Protein AF-A0AAJ1X8K8-F1 (afdb_monomer_lite)

Radius of gyration: 14.68 Å; chains: 1; bounding box: 31×37×34 Å

Structure (mmCIF, N/CA/C/O backbone):
data_AF-A0AAJ1X8K8-F1
#
_entry.id   AF-A0AAJ1X8K8-F1
#
loop_
_atom_site.group_PDB
_atom_site.id
_atom_site.type_symbol
_atom_site.label_atom_id
_atom_site.label_alt_id
_atom_site.label_comp_id
_atom_site.label_asym_id
_atom_site.label_entity_id
_atom_site.label_seq_id
_atom_site.pdbx_PDB_ins_code
_atom_site.Cartn_x
_atom_site.Cartn_y
_atom_site.Cartn_z
_atom_site.occupancy
_atom_site.B_iso_or_equiv
_atom_site.auth_seq_id
_atom_site.auth_comp_id
_atom_site.auth_asym_id
_atom_site.auth_atom_id
_atom_site.pdbx_PDB_model_num
ATOM 1 N N . MET A 1 1 ? 16.122 -22.868 -6.855 1.00 56.31 1 MET A N 1
ATOM 2 C CA . MET A 1 1 ? 14.730 -22.367 -6.961 1.00 56.31 1 MET A CA 1
ATOM 3 C C . MET A 1 1 ? 13.793 -22.909 -5.875 1.00 56.31 1 MET A C 1
ATOM 5 O O . MET A 1 1 ? 12.843 -22.219 -5.530 1.00 56.31 1 MET A O 1
ATOM 9 N N . GLU A 1 2 ? 14.066 -24.067 -5.268 1.00 61.62 2 GLU A N 1
ATOM 10 C CA . GLU A 1 2 ? 13.138 -24.738 -4.333 1.00 61.62 2 GLU A CA 1
ATOM 11 C C . GLU A 1 2 ? 12.832 -23.974 -3.031 1.00 61.62 2 GLU A C 1
ATOM 13 O O . GLU A 1 2 ? 11.697 -23.989 -2.560 1.00 61.62 2 GLU A O 1
ATOM 18 N N . ILE A 1 3 ? 13.799 -23.238 -2.469 1.00 62.09 3 ILE A N 1
ATOM 19 C CA . ILE A 1 3 ? 13.587 -22.475 -1.222 1.00 62.09 3 ILE A CA 1
ATOM 20 C C . ILE A 1 3 ? 12.569 -21.339 -1.419 1.00 62.09 3 ILE A C 1
ATOM 22 O O . ILE A 1 3 ? 11.748 -21.092 -0.536 1.00 62.09 3 ILE A O 1
ATOM 26 N N . ARG A 1 4 ? 12.594 -20.657 -2.576 1.00 57.12 4 ARG A N 1
ATOM 27 C CA . ARG A 1 4 ? 11.624 -19.595 -2.896 1.00 57.12 4 ARG A CA 1
ATOM 28 C C . ARG A 1 4 ? 10.228 -20.178 -3.106 1.00 57.12 4 ARG A C 1
ATOM 30 O O . ARG A 1 4 ? 9.287 -19.685 -2.497 1.00 57.12 4 ARG A O 1
ATOM 37 N N . ALA A 1 5 ? 10.121 -21.265 -3.870 1.00 61.66 5 ALA A N 1
ATOM 38 C CA . ALA A 1 5 ? 8.852 -21.953 -4.103 1.00 61.66 5 ALA A CA 1
ATOM 39 C C . ALA A 1 5 ? 8.196 -22.423 -2.791 1.00 61.66 5 ALA A C 1
ATOM 41 O O . ALA A 1 5 ? 7.027 -22.140 -2.553 1.00 61.66 5 ALA A O 1
ATOM 42 N N . ARG A 1 6 ? 8.963 -23.033 -1.873 1.00 61.41 6 ARG A N 1
ATOM 43 C CA . ARG A 1 6 ? 8.446 -23.476 -0.565 1.00 61.41 6 ARG A CA 1
ATOM 44 C C . ARG A 1 6 ? 7.957 -22.317 0.311 1.00 61.41 6 ARG A C 1
ATOM 46 O O . ARG A 1 6 ? 6.958 -22.457 1.013 1.00 61.41 6 ARG A O 1
ATOM 53 N N . ARG A 1 7 ? 8.649 -21.172 0.283 1.00 71.06 7 ARG A N 1
ATOM 54 C CA . ARG A 1 7 ? 8.226 -19.965 1.017 1.00 71.06 7 ARG A CA 1
ATOM 55 C C . ARG A 1 7 ? 6.943 -19.369 0.436 1.00 71.06 7 ARG A C 1
ATOM 57 O O . ARG A 1 7 ? 6.080 -18.974 1.210 1.00 71.06 7 ARG A O 1
ATOM 64 N N . ILE A 1 8 ? 6.803 -19.377 -0.889 1.00 72.12 8 ILE A N 1
ATOM 65 C CA . ILE A 1 8 ? 5.593 -18.943 -1.598 1.00 72.12 8 ILE A CA 1
ATOM 66 C C . ILE A 1 8 ? 4.392 -19.824 -1.229 1.00 72.12 8 ILE A C 1
ATOM 68 O O . ILE A 1 8 ? 3.368 -19.299 -0.807 1.00 72.12 8 ILE A O 1
ATOM 72 N N . SER A 1 9 ? 4.523 -21.154 -1.289 1.00 75.94 9 SER A N 1
ATOM 73 C CA . SER A 1 9 ? 3.425 -22.068 -0.933 1.00 75.94 9 SER A CA 1
ATOM 74 C C . SER A 1 9 ? 2.969 -21.907 0.520 1.00 75.94 9 SER A C 1
ATOM 76 O O . SER A 1 9 ? 1.775 -21.930 0.805 1.00 75.94 9 SER A O 1
ATOM 78 N N . ASN A 1 10 ? 3.907 -21.695 1.449 1.00 76.25 10 ASN A N 1
ATOM 79 C CA . ASN A 1 10 ? 3.570 -21.437 2.849 1.00 76.25 10 ASN A CA 1
ATOM 80 C C . ASN A 1 10 ? 2.861 -20.090 3.042 1.00 76.25 10 ASN A C 1
ATOM 82 O O . ASN A 1 10 ? 1.918 -20.017 3.827 1.00 76.25 10 ASN A O 1
ATOM 86 N N . ALA A 1 11 ? 3.304 -19.042 2.342 1.00 72.69 11 ALA A N 1
ATOM 87 C CA . ALA A 1 11 ? 2.667 -17.729 2.393 1.00 72.69 11 ALA A CA 1
ATOM 88 C C . ALA A 1 11 ? 1.237 -17.775 1.831 1.00 72.69 11 ALA A C 1
ATOM 90 O O . ALA A 1 11 ? 0.334 -17.200 2.431 1.00 72.69 11 ALA A O 1
ATOM 91 N N . HIS A 1 12 ? 1.020 -18.534 0.752 1.00 78.38 12 HIS A N 1
ATOM 92 C CA . HIS A 1 12 ? -0.308 -18.750 0.180 1.00 78.38 12 HIS A CA 1
ATOM 93 C C . HIS A 1 12 ? -1.259 -19.427 1.171 1.00 78.38 12 HIS A C 1
ATOM 95 O O . HIS A 1 12 ? -2.341 -18.911 1.428 1.00 78.38 12 HIS A O 1
ATOM 101 N N . ARG A 1 13 ? -0.828 -20.533 1.793 1.00 82.69 13 ARG A N 1
ATOM 102 C CA . ARG A 1 13 ? -1.638 -21.247 2.793 1.00 82.69 13 ARG A CA 1
ATOM 103 C C . ARG A 1 13 ? -2.015 -20.347 3.973 1.00 82.69 13 ARG A C 1
ATOM 105 O O . ARG A 1 13 ? -3.165 -20.328 4.391 1.00 82.69 13 ARG A O 1
ATOM 112 N N . LEU A 1 14 ? -1.056 -19.575 4.492 1.00 74.88 14 LEU A N 1
ATOM 113 C CA . LEU A 1 14 ? -1.315 -18.619 5.575 1.00 74.88 14 LEU A CA 1
ATOM 114 C C . LEU A 1 14 ? -2.313 -17.533 5.147 1.00 74.88 14 LEU A C 1
ATOM 116 O O . LEU A 1 14 ? -3.173 -17.152 5.934 1.00 74.88 14 LEU A O 1
ATOM 120 N N . LYS A 1 15 ? -2.232 -17.054 3.901 1.00 77.88 15 LYS A N 1
ATOM 121 C CA . LYS A 1 15 ? -3.176 -16.075 3.353 1.00 77.88 15 LYS A CA 1
ATOM 122 C C . LYS A 1 15 ? -4.601 -16.637 3.266 1.00 77.88 15 LYS A C 1
ATOM 124 O O . LYS A 1 15 ? -5.534 -15.916 3.613 1.00 77.88 15 LYS A O 1
ATOM 129 N N . GLU A 1 16 ? -4.768 -17.882 2.821 1.00 82.12 16 GLU A N 1
ATOM 130 C CA . GLU A 1 16 ? -6.071 -18.570 2.773 1.00 82.12 16 GLU A CA 1
ATOM 131 C C . GLU A 1 16 ? -6.672 -18.733 4.174 1.00 82.12 16 GLU A C 1
ATOM 133 O O . GLU A 1 16 ? -7.807 -18.326 4.401 1.00 82.12 16 GLU A O 1
ATOM 138 N N . GLU A 1 17 ? -5.878 -19.191 5.148 1.00 80.88 17 GLU A N 1
ATOM 139 C CA . GLU A 1 17 ? -6.323 -19.329 6.543 1.00 80.88 17 GLU A CA 1
ATOM 140 C C . GLU A 1 17 ? -6.783 -17.999 7.164 1.00 80.88 17 GLU A C 1
ATOM 142 O O . G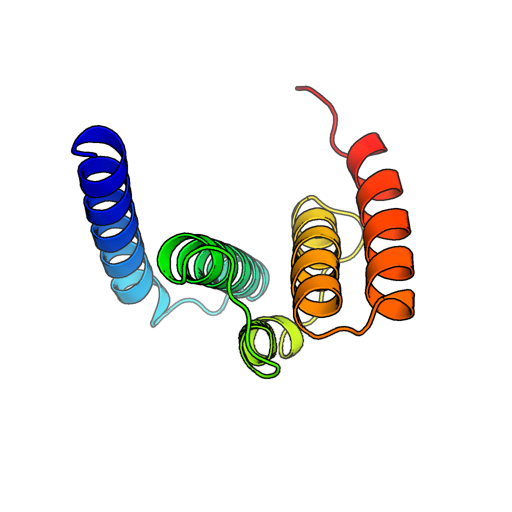LU A 1 17 ? -7.665 -17.986 8.025 1.00 80.88 17 GLU A O 1
ATOM 147 N N . ILE A 1 18 ? -6.175 -16.877 6.763 1.00 76.56 18 ILE A N 1
ATOM 148 C CA . ILE A 1 18 ? -6.578 -15.545 7.225 1.00 76.56 18 ILE A CA 1
ATOM 149 C C . ILE A 1 18 ? -7.837 -15.064 6.487 1.00 76.56 18 ILE A C 1
ATOM 151 O O . ILE A 1 18 ? -8.729 -14.516 7.131 1.00 76.56 18 ILE A O 1
ATOM 155 N N . ASN A 1 19 ? -7.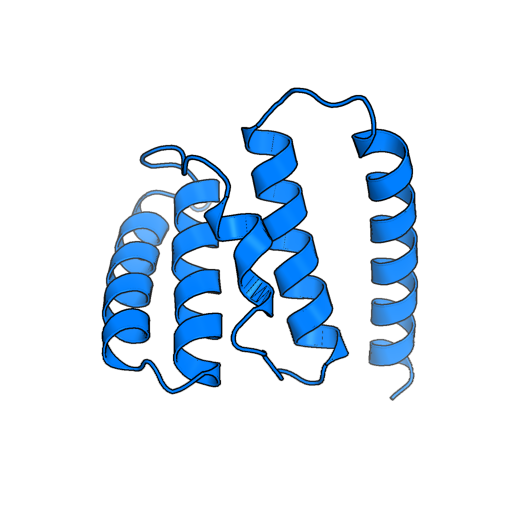947 -15.300 5.174 1.00 78.25 19 ASN A N 1
ATOM 156 C CA . ASN A 1 19 ? -9.135 -14.950 4.384 1.00 78.25 19 ASN A CA 1
ATOM 157 C C . ASN A 1 19 ? -10.413 -15.577 4.949 1.00 78.25 19 ASN A C 1
ATOM 159 O O . ASN A 1 19 ? -11.424 -14.888 5.076 1.00 78.25 19 ASN A O 1
ATOM 163 N N . ASP A 1 20 ? -10.346 -16.847 5.345 1.00 78.81 20 ASP A N 1
ATOM 164 C CA . ASP A 1 20 ? -11.485 -17.566 5.924 1.00 78.81 20 ASP A CA 1
ATOM 165 C C . ASP A 1 20 ? -11.919 -16.977 7.276 1.00 78.81 20 ASP A C 1
ATOM 167 O O . ASP A 1 20 ? -13.099 -16.993 7.624 1.00 78.81 20 ASP A O 1
ATOM 171 N N . LYS A 1 21 ? -10.977 -16.415 8.042 1.00 75.00 21 LYS A N 1
ATOM 172 C CA . LYS A 1 21 ? -11.240 -15.807 9.357 1.00 75.00 21 LYS A CA 1
ATOM 173 C C . LYS A 1 21 ? -11.698 -14.352 9.269 1.00 75.00 21 LYS A C 1
ATOM 175 O O . LYS A 1 21 ? -12.373 -13.880 10.179 1.00 75.00 21 LYS A O 1
ATOM 180 N N . ILE A 1 22 ? -11.350 -13.651 8.191 1.00 75.06 22 ILE A N 1
ATOM 181 C CA . ILE A 1 22 ? -11.635 -12.222 8.001 1.00 75.06 22 ILE A CA 1
ATOM 182 C C . ILE A 1 22 ? -13.091 -11.933 7.626 1.00 75.06 22 ILE A C 1
ATOM 184 O O . ILE A 1 22 ? -13.549 -10.815 7.842 1.00 75.06 22 ILE A O 1
ATOM 188 N N . GLN A 1 23 ? -13.849 -12.919 7.134 1.00 70.56 23 GLN A N 1
ATOM 189 C CA . GLN A 1 23 ? -15.221 -12.701 6.646 1.00 70.56 23 GLN A CA 1
ATOM 190 C C . GLN A 1 23 ? -16.187 -12.084 7.677 1.00 70.56 23 GLN A C 1
ATOM 192 O O . GLN A 1 23 ? -17.182 -11.493 7.274 1.00 70.56 23 GLN A O 1
ATOM 197 N N . ASN A 1 24 ? -15.886 -12.183 8.977 1.00 73.69 24 ASN A N 1
ATOM 198 C CA . ASN A 1 24 ? -16.715 -11.646 10.064 1.00 73.69 24 ASN A CA 1
ATOM 199 C C . ASN A 1 24 ? -16.001 -10.571 10.905 1.00 73.69 24 ASN A C 1
ATOM 201 O O . ASN A 1 24 ? -16.399 -10.317 12.041 1.00 73.69 24 ASN A O 1
ATOM 205 N N . ILE A 1 25 ? -14.910 -9.990 10.401 1.00 78.06 25 ILE A N 1
ATOM 206 C CA . ILE A 1 25 ? -14.141 -8.972 11.123 1.00 78.06 25 ILE A CA 1
ATOM 207 C C . ILE A 1 25 ? -14.648 -7.584 10.736 1.00 78.06 25 ILE A C 1
ATOM 209 O O . ILE A 1 25 ? -14.620 -7.217 9.566 1.00 78.06 25 ILE A O 1
ATOM 213 N N . GLU A 1 26 ? -15.069 -6.804 11.732 1.00 79.62 26 GLU A N 1
ATOM 214 C CA . GLU A 1 26 ? -15.471 -5.397 11.562 1.00 79.62 26 GLU A CA 1
ATOM 215 C C . GLU A 1 26 ? -14.332 -4.407 11.879 1.00 79.62 26 GLU A C 1
ATOM 217 O O . GLU A 1 26 ? -14.427 -3.222 11.558 1.00 79.62 26 GLU A O 1
ATOM 222 N N . ASP A 1 27 ? -13.241 -4.898 12.478 1.00 86.12 27 ASP A N 1
ATOM 223 C CA . ASP A 1 27 ? -12.062 -4.111 12.847 1.00 86.12 27 ASP A CA 1
ATOM 224 C C . ASP A 1 27 ? -11.330 -3.588 11.598 1.00 86.12 27 ASP A C 1
ATOM 226 O O . ASP A 1 27 ? -10.696 -4.345 10.855 1.00 86.12 27 ASP A O 1
ATOM 230 N N . GLN A 1 28 ? -11.432 -2.277 11.367 1.00 86.69 28 GLN A N 1
ATOM 231 C CA . GLN A 1 28 ? -10.867 -1.609 10.193 1.00 86.69 28 GLN A CA 1
ATOM 232 C C . GLN A 1 28 ? -9.337 -1.632 10.170 1.00 86.69 28 GLN A C 1
ATOM 234 O O . GLN A 1 28 ? -8.759 -1.779 9.093 1.00 86.69 28 GLN A O 1
ATOM 239 N N . ASP A 1 29 ? -8.674 -1.565 11.327 1.00 88.75 29 ASP A N 1
ATOM 240 C CA . ASP A 1 29 ? -7.212 -1.609 11.406 1.00 88.75 29 ASP A CA 1
ATOM 241 C C . ASP A 1 29 ? -6.701 -3.004 11.035 1.00 88.75 29 ASP A C 1
ATOM 243 O O . ASP A 1 29 ? -5.716 -3.147 10.303 1.00 88.75 29 ASP A O 1
ATOM 247 N N . LEU A 1 30 ? -7.403 -4.052 11.473 1.00 88.19 30 LEU A N 1
ATOM 248 C CA . LEU A 1 30 ? -7.075 -5.428 11.110 1.00 88.19 30 LEU A CA 1
ATOM 249 C C . LEU A 1 30 ? -7.321 -5.705 9.618 1.00 88.19 30 LEU A C 1
ATOM 251 O O . LEU A 1 30 ? -6.510 -6.373 8.968 1.00 88.19 30 LEU A O 1
ATOM 255 N N . LEU A 1 31 ? -8.404 -5.167 9.052 1.00 90.50 31 LEU A N 1
ATOM 256 C CA . LEU A 1 31 ? -8.700 -5.263 7.619 1.00 90.50 31 LEU A CA 1
ATOM 257 C C . LEU A 1 31 ? -7.687 -4.491 6.760 1.00 90.50 31 LEU A C 1
ATOM 259 O O . LEU A 1 31 ? -7.258 -4.994 5.712 1.00 90.50 31 LEU A O 1
ATOM 263 N N . LEU A 1 32 ? -7.259 -3.309 7.208 1.00 93.06 32 LEU A N 1
ATOM 264 C CA . LEU A 1 32 ? -6.183 -2.539 6.588 1.00 93.06 32 LEU A CA 1
ATOM 265 C C . LEU A 1 32 ? -4.868 -3.320 6.644 1.00 93.06 32 LEU A C 1
ATOM 267 O O . LEU A 1 32 ? -4.219 -3.507 5.613 1.00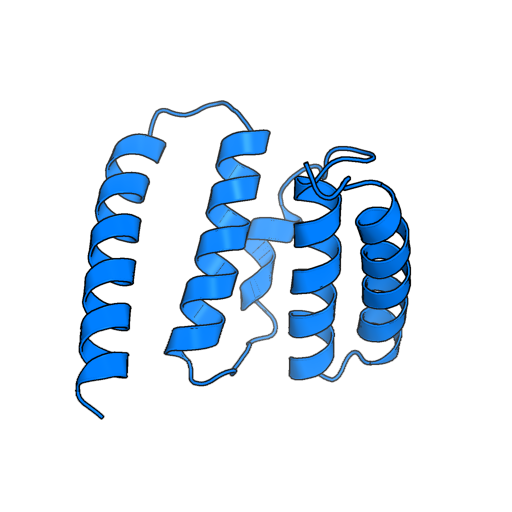 93.06 32 LEU A O 1
ATOM 271 N N . TYR A 1 33 ? -4.498 -3.842 7.817 1.00 91.31 33 TYR A N 1
ATOM 272 C CA . TYR A 1 33 ? -3.286 -4.644 7.987 1.00 91.31 33 TYR A CA 1
ATOM 273 C C . TYR A 1 33 ? -3.261 -5.839 7.036 1.00 91.31 33 TYR A C 1
ATOM 275 O O . TYR A 1 33 ? -2.264 -6.086 6.351 1.00 91.31 33 TYR A O 1
ATOM 283 N N . TYR A 1 34 ? -4.384 -6.548 6.937 1.00 90.44 34 TYR A N 1
ATOM 284 C CA . TYR A 1 34 ? -4.516 -7.652 6.004 1.00 90.44 34 TYR A CA 1
ATOM 285 C C . TYR A 1 34 ? -4.361 -7.210 4.547 1.00 90.44 34 TYR A C 1
ATOM 287 O O . TYR A 1 34 ? -3.660 -7.862 3.776 1.00 90.44 34 TYR A O 1
ATOM 295 N N . SER A 1 35 ? -4.973 -6.091 4.164 1.00 92.69 35 SER A N 1
ATOM 296 C CA . SER A 1 35 ? -4.896 -5.571 2.795 1.00 92.69 35 SER A CA 1
ATOM 297 C C . SER A 1 35 ? -3.470 -5.150 2.414 1.00 92.69 35 SER A C 1
ATOM 299 O O . SER A 1 35 ? -3.034 -5.403 1.292 1.00 92.69 35 SER A O 1
ATOM 301 N N . LEU A 1 36 ? -2.701 -4.602 3.360 1.00 94.94 36 LEU A N 1
ATOM 302 C CA . LEU A 1 36 ? -1.275 -4.300 3.183 1.00 94.94 36 LEU A CA 1
ATOM 303 C C . LEU A 1 36 ? -0.439 -5.580 2.997 1.00 94.94 36 LEU A C 1
ATOM 305 O O . LEU A 1 36 ? 0.435 -5.637 2.127 1.00 94.94 36 LEU A O 1
ATOM 309 N N . LEU A 1 37 ? -0.711 -6.627 3.787 1.00 91.38 37 LEU A N 1
ATOM 310 C CA . LEU A 1 37 ? -0.059 -7.933 3.636 1.00 91.38 37 LEU A CA 1
ATOM 311 C C . LEU A 1 37 ? -0.400 -8.596 2.299 1.00 91.38 37 LEU A C 1
ATOM 313 O O . LEU A 1 37 ? 0.479 -9.196 1.677 1.00 91.38 37 LEU A O 1
ATOM 317 N N . ASP A 1 38 ? -1.648 -8.473 1.851 1.00 90.38 38 ASP A N 1
ATOM 318 C CA . ASP A 1 38 ? -2.099 -9.011 0.574 1.00 90.38 38 ASP A CA 1
ATOM 319 C C . ASP A 1 38 ? -1.382 -8.343 -0.604 1.00 90.38 38 ASP A C 1
ATOM 321 O O . ASP A 1 38 ? -0.802 -9.034 -1.444 1.00 90.38 38 ASP A O 1
ATOM 325 N N . PHE A 1 39 ? -1.306 -7.008 -0.604 1.00 93.38 39 PHE A N 1
ATOM 326 C CA . PHE A 1 39 ? -0.528 -6.264 -1.597 1.00 93.38 39 PHE A CA 1
ATOM 327 C C . PHE A 1 39 ? 0.937 -6.715 -1.621 1.00 93.38 39 PHE A C 1
ATOM 329 O O . PHE A 1 39 ? 1.479 -7.029 -2.680 1.00 93.38 39 PHE A O 1
ATOM 336 N N . ARG A 1 40 ? 1.585 -6.813 -0.452 1.00 91.19 40 ARG A N 1
ATOM 337 C CA . ARG A 1 40 ? 2.975 -7.288 -0.356 1.00 91.19 40 ARG A CA 1
ATOM 338 C C . ARG A 1 40 ? 3.129 -8.696 -0.929 1.00 91.19 40 ARG A C 1
ATOM 340 O O . ARG A 1 40 ? 4.123 -8.976 -1.598 1.00 91.19 40 ARG A O 1
ATOM 347 N N . HIS A 1 41 ? 2.187 -9.589 -0.638 1.00 87.38 41 HIS A N 1
ATOM 348 C CA . HIS A 1 41 ? 2.203 -10.947 -1.164 1.00 87.38 41 HIS A CA 1
ATOM 349 C C . HIS A 1 41 ? 2.098 -10.935 -2.692 1.00 87.38 41 HIS A C 1
ATOM 351 O O . HIS A 1 41 ? 2.956 -11.519 -3.348 1.00 87.38 41 HIS A O 1
ATOM 357 N N . GLN A 1 42 ? 1.118 -10.225 -3.257 1.00 87.06 42 GLN A N 1
ATOM 358 C CA . GLN A 1 42 ? 0.952 -10.079 -4.708 1.00 87.06 42 GLN A CA 1
ATOM 359 C C . 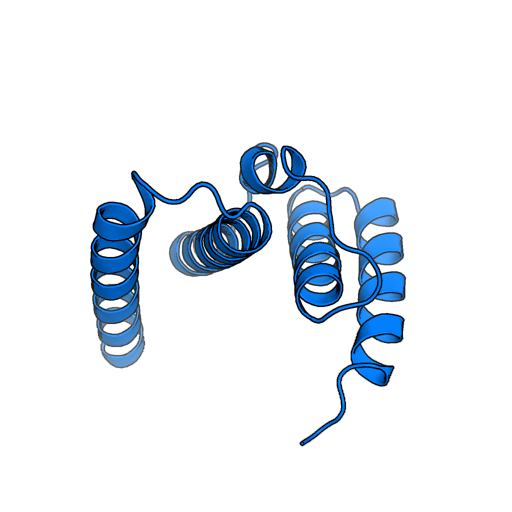GLN A 1 42 ? 2.208 -9.507 -5.368 1.00 87.06 42 GLN A C 1
ATOM 361 O O . GLN A 1 42 ? 2.729 -10.114 -6.295 1.00 87.06 42 GLN A O 1
ATOM 366 N N . TYR A 1 43 ? 2.776 -8.434 -4.815 1.00 88.31 43 TYR A N 1
ATOM 367 C CA . TYR A 1 43 ? 4.015 -7.830 -5.305 1.00 88.31 43 TYR A CA 1
ATOM 368 C C . TYR A 1 43 ? 5.177 -8.834 -5.390 1.00 88.31 43 TYR A C 1
ATOM 370 O O . TYR A 1 43 ? 5.946 -8.833 -6.348 1.00 88.31 43 TYR A O 1
ATOM 378 N N . VAL A 1 44 ? 5.314 -9.730 -4.407 1.00 86.00 44 VAL A N 1
ATOM 379 C CA . VAL A 1 44 ? 6.358 -10.769 -4.424 1.00 86.00 44 VAL A CA 1
ATOM 380 C C . VAL A 1 44 ? 6.045 -11.879 -5.433 1.00 86.00 44 VAL A C 1
ATOM 382 O O . VAL A 1 44 ? 6.964 -12.362 -6.097 1.00 86.00 44 VAL A O 1
ATOM 385 N N . ILE A 1 45 ? 4.781 -12.300 -5.545 1.00 84.50 45 ILE A N 1
ATOM 386 C CA . ILE A 1 45 ? 4.352 -13.364 -6.467 1.00 84.50 45 ILE A CA 1
ATOM 387 C C . ILE A 1 45 ? 4.445 -12.918 -7.925 1.00 84.50 45 ILE A C 1
ATOM 389 O O . ILE A 1 45 ? 4.949 -13.674 -8.755 1.00 84.50 45 ILE A O 1
ATOM 393 N N . ASP A 1 46 ? 4.083 -11.672 -8.214 1.00 85.44 46 ASP A N 1
ATOM 394 C CA . ASP A 1 46 ? 4.108 -11.081 -9.554 1.00 85.44 46 ASP A CA 1
ATOM 395 C C . ASP A 1 46 ? 5.514 -10.596 -9.950 1.00 85.44 46 ASP A C 1
ATOM 397 O O . ASP A 1 46 ? 5.678 -9.742 -10.821 1.00 85.44 46 ASP A O 1
ATOM 401 N N . ASN A 1 47 ? 6.556 -11.143 -9.311 1.00 83.56 47 ASN A N 1
ATOM 402 C CA . ASN A 1 47 ? 7.963 -10.843 -9.572 1.00 83.56 47 ASN A CA 1
ATOM 403 C C . ASN A 1 47 ? 8.274 -9.334 -9.526 1.00 83.56 47 ASN A C 1
ATOM 405 O O . ASN A 1 47 ? 8.957 -8.799 -10.400 1.00 83.56 47 ASN A O 1
ATOM 409 N N . LEU A 1 48 ? 7.786 -8.660 -8.481 1.00 84.44 48 LEU A N 1
ATOM 410 C CA . LEU A 1 48 ? 7.920 -7.218 -8.251 1.00 84.44 48 LEU A CA 1
ATOM 411 C C . LEU A 1 48 ? 7.165 -6.351 -9.274 1.00 84.44 48 LEU A C 1
ATOM 413 O O . LEU A 1 48 ? 7.426 -5.155 -9.397 1.00 84.44 48 LEU A O 1
ATOM 417 N N . GLY A 1 49 ? 6.224 -6.945 -10.008 1.00 85.00 49 GLY A N 1
ATOM 418 C CA . GLY A 1 49 ? 5.249 -6.219 -10.806 1.00 85.00 49 GLY A CA 1
ATOM 419 C C . GLY A 1 49 ? 4.166 -5.593 -9.929 1.00 85.00 49 GLY A C 1
ATOM 420 O O . GLY A 1 49 ? 3.758 -6.155 -8.915 1.00 85.00 49 GLY A O 1
ATOM 421 N N . VAL A 1 50 ? 3.684 -4.421 -10.339 1.00 89.69 50 VAL A N 1
ATOM 422 C CA . VAL A 1 50 ? 2.489 -3.775 -9.780 1.00 89.69 50 VAL A CA 1
ATOM 423 C C . VAL A 1 50 ? 1.630 -3.254 -10.923 1.00 89.69 50 VAL A C 1
ATOM 425 O O . VAL A 1 50 ? 2.147 -2.856 -11.968 1.00 89.69 50 VAL A O 1
ATOM 428 N N . SER A 1 51 ? 0.316 -3.245 -10.728 1.00 90.94 51 SER A N 1
ATOM 429 C CA . SER A 1 51 ? -0.625 -2.606 -11.648 1.00 90.94 51 SER A CA 1
ATOM 430 C C . SER A 1 51 ? -1.143 -1.308 -11.039 1.00 90.94 51 SER A C 1
ATOM 432 O O . SER A 1 51 ? -1.019 -1.074 -9.838 1.00 90.94 51 SER A O 1
ATOM 434 N N . THR A 1 52 ? -1.763 -0.446 -11.841 1.00 89.19 52 THR A N 1
ATOM 435 C CA . THR A 1 52 ? -2.365 0.790 -11.318 1.00 89.19 52 THR A CA 1
ATOM 436 C C . THR A 1 52 ? -3.404 0.509 -10.235 1.00 89.19 52 THR A C 1
ATOM 438 O O . THR A 1 52 ? -3.444 1.252 -9.265 1.00 89.19 52 THR A O 1
ATOM 441 N N . SER A 1 53 ? -4.145 -0.598 -10.341 1.00 92.69 53 SER A N 1
ATOM 442 C CA . SER A 1 53 ? -5.212 -0.972 -9.407 1.00 92.69 53 SER A CA 1
ATOM 443 C C . SER A 1 53 ? -4.772 -1.866 -8.244 1.00 92.69 53 SER A C 1
ATOM 445 O O . SER A 1 53 ? -5.572 -2.163 -7.360 1.00 92.69 53 SER A O 1
ATOM 447 N N . SER A 1 54 ? -3.518 -2.342 -8.207 1.00 92.38 54 SER A N 1
ATOM 448 C CA . SER A 1 54 ? -3.085 -3.309 -7.179 1.00 92.38 54 SER A CA 1
ATOM 449 C C . SER A 1 54 ? -3.109 -2.751 -5.751 1.00 92.38 54 SER A C 1
ATOM 451 O O . SER A 1 54 ? -2.998 -3.520 -4.805 1.00 92.38 54 SER A O 1
ATOM 453 N N . PHE A 1 55 ? -3.251 -1.433 -5.582 1.00 96.00 55 PHE A N 1
ATOM 454 C CA . PHE A 1 55 ? -3.293 -0.778 -4.274 1.00 96.00 55 PHE A CA 1
ATOM 455 C C . PHE A 1 55 ? -4.684 -0.228 -3.901 1.00 96.00 55 PHE A C 1
ATOM 457 O O . PHE A 1 55 ? -4.874 0.222 -2.775 1.00 96.00 55 PHE A O 1
ATOM 464 N N . ASP A 1 56 ? -5.680 -0.315 -4.792 1.00 95.06 56 ASP A N 1
ATOM 465 C CA . ASP A 1 56 ? -6.995 0.336 -4.627 1.00 95.06 56 ASP A CA 1
ATOM 466 C C . ASP A 1 56 ? -7.734 -0.113 -3.361 1.00 95.06 56 ASP A C 1
ATOM 468 O O . ASP A 1 56 ? -8.383 0.685 -2.691 1.00 95.06 56 ASP A O 1
ATOM 472 N N . LYS A 1 57 ? -7.606 -1.395 -2.995 1.00 93.75 57 LYS A N 1
ATOM 473 C CA . LYS A 1 57 ? -8.212 -1.916 -1.764 1.00 93.75 57 LYS A CA 1
ATOM 474 C C . LYS A 1 57 ? -7.641 -1.223 -0.527 1.00 93.75 57 LYS A C 1
ATOM 476 O O . LYS A 1 57 ? -8.401 -0.890 0.372 1.00 93.75 57 LYS A O 1
ATOM 481 N N . VAL A 1 58 ? -6.329 -0.985 -0.485 1.00 95.75 58 VAL A N 1
ATOM 482 C CA . VAL A 1 58 ? -5.686 -0.282 0.635 1.00 95.75 58 VAL A CA 1
ATOM 483 C C . VAL A 1 58 ? -6.164 1.173 0.695 1.00 95.75 58 VAL A C 1
ATOM 485 O O . VAL A 1 58 ? -6.448 1.668 1.779 1.00 95.75 58 VAL A O 1
ATOM 488 N N . GLU A 1 59 ? -6.336 1.826 -0.457 1.00 95.38 59 GLU A N 1
ATOM 489 C CA . GLU A 1 59 ? -6.831 3.212 -0.551 1.00 95.38 59 GLU A CA 1
ATOM 490 C C . GLU A 1 59 ? -8.282 3.397 -0.090 1.00 95.38 59 GLU A C 1
ATOM 492 O O . GLU A 1 59 ? -8.705 4.526 0.142 1.00 95.38 59 GLU A O 1
ATOM 497 N N . SER A 1 60 ? -9.060 2.317 0.035 1.00 94.88 60 SER A N 1
ATOM 498 C CA . SER A 1 60 ? -10.438 2.398 0.534 1.00 94.88 60 SER A CA 1
ATOM 499 C C . SER A 1 60 ? -10.550 2.540 2.054 1.00 94.88 60 SER A C 1
ATOM 501 O O . SER A 1 60 ? -11.638 2.829 2.550 1.00 94.88 60 SER A O 1
ATOM 503 N N . PHE A 1 61 ? -9.454 2.338 2.789 1.00 93.62 61 PHE A N 1
ATOM 504 C CA . PHE A 1 61 ? -9.437 2.427 4.246 1.00 93.62 61 PHE A CA 1
ATOM 505 C C . PHE A 1 61 ? -9.054 3.826 4.719 1.00 93.62 61 PHE A C 1
ATOM 507 O O . PHE A 1 61 ? -8.214 4.503 4.122 1.00 93.62 61 PHE A O 1
ATOM 514 N N . GLU A 1 62 ? -9.612 4.226 5.859 1.00 93.25 62 GLU A N 1
ATOM 515 C CA . GLU A 1 62 ? -9.034 5.317 6.633 1.00 93.25 62 GLU A CA 1
ATOM 516 C C . GLU A 1 62 ? -7.687 4.863 7.198 1.00 93.25 62 GLU A C 1
ATOM 518 O O . GLU A 1 62 ? -7.569 3.784 7.780 1.00 93.25 62 GLU A O 1
ATOM 523 N N . ILE A 1 63 ? -6.651 5.678 7.001 1.00 93.69 63 ILE A N 1
ATOM 524 C CA . ILE A 1 63 ? -5.312 5.347 7.479 1.00 93.69 63 ILE A CA 1
ATOM 525 C C . ILE A 1 63 ? -5.158 5.908 8.894 1.00 93.69 63 ILE A C 1
ATOM 527 O O . ILE A 1 63 ? -5.254 7.129 9.069 1.00 93.69 63 ILE A O 1
ATOM 531 N N . PRO A 1 64 ? -4.898 5.061 9.906 1.00 89.69 64 PRO A N 1
ATOM 532 C CA . PRO A 1 64 ? -4.710 5.530 11.267 1.00 89.69 64 PRO A CA 1
ATOM 533 C C . PRO A 1 64 ? -3.480 6.438 11.338 1.00 89.69 64 PRO A C 1
ATOM 535 O O . PRO A 1 64 ? -2.512 6.274 10.592 1.00 89.69 64 PRO A O 1
ATOM 538 N N . SER A 1 65 ? -3.507 7.413 12.241 1.00 85.12 65 SER A N 1
ATOM 539 C CA . SER A 1 65 ? -2.400 8.351 12.424 1.00 85.12 65 SER A CA 1
ATOM 540 C C . SER A 1 65 ? -1.289 7.757 13.291 1.00 85.12 65 SER A C 1
ATOM 542 O O . SER A 1 65 ? -1.572 7.226 14.363 1.00 85.12 65 SER A O 1
ATOM 544 N N . ASN A 1 66 ? -0.033 7.976 12.891 1.00 70.12 66 ASN A N 1
ATOM 545 C CA . ASN A 1 66 ? 1.165 7.799 13.721 1.00 70.12 66 ASN A CA 1
ATOM 546 C C . ASN A 1 66 ? 1.309 6.417 14.382 1.00 70.12 66 ASN A C 1
ATOM 548 O O . ASN A 1 66 ? 1.585 6.322 15.578 1.00 70.12 66 ASN A O 1
ATOM 552 N N . ASN A 1 67 ? 1.150 5.341 13.612 1.00 82.00 67 ASN A N 1
ATOM 553 C CA . ASN A 1 67 ? 1.461 3.993 14.076 1.00 82.00 67 ASN A CA 1
ATOM 554 C C . ASN A 1 67 ? 2.195 3.168 13.002 1.00 82.00 67 ASN A C 1
ATOM 556 O O . ASN A 1 67 ? 2.468 3.618 11.885 1.00 82.00 67 ASN A O 1
ATOM 560 N N . THR A 1 68 ? 2.514 1.920 13.342 1.00 88.31 68 THR A N 1
ATOM 561 C CA . THR A 1 68 ? 3.188 0.978 12.441 1.00 88.31 68 THR A CA 1
ATOM 562 C C . THR A 1 68 ? 2.383 0.688 11.163 1.00 88.31 68 THR A C 1
ATOM 564 O O . THR A 1 68 ? 2.975 0.438 10.113 1.00 88.31 68 THR A O 1
ATOM 567 N N . LEU A 1 69 ? 1.045 0.751 11.199 1.00 91.31 69 LEU A N 1
ATOM 568 C CA . LEU A 1 69 ? 0.210 0.607 9.997 1.00 91.31 69 LEU A CA 1
ATOM 569 C C . LEU A 1 69 ? 0.368 1.806 9.064 1.00 91.31 69 LEU A C 1
ATOM 571 O O . LEU A 1 69 ? 0.493 1.609 7.856 1.00 91.31 69 LEU A O 1
ATOM 575 N N . THR A 1 70 ? 0.444 3.023 9.608 1.00 94.38 70 THR A N 1
ATOM 576 C CA . THR A 1 70 ? 0.732 4.239 8.836 1.00 94.38 70 THR A CA 1
ATOM 577 C C . THR A 1 70 ? 2.063 4.106 8.097 1.00 94.38 70 THR A C 1
AT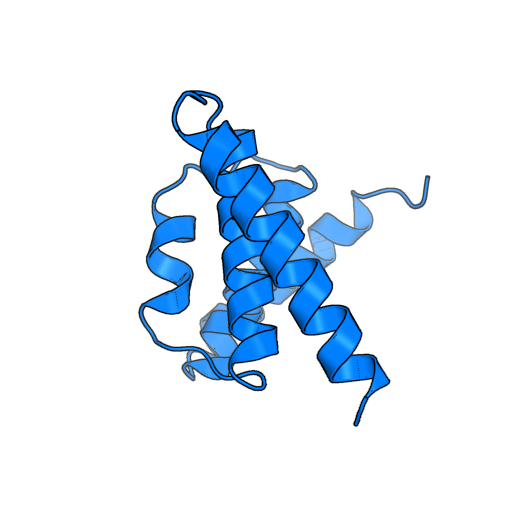OM 579 O O . THR A 1 70 ? 2.152 4.425 6.910 1.00 94.38 70 THR A O 1
ATOM 582 N N . TYR A 1 71 ? 3.090 3.573 8.768 1.00 94.50 71 TYR A N 1
ATOM 583 C CA . TYR A 1 71 ? 4.387 3.299 8.145 1.00 94.50 71 TYR A CA 1
ATOM 584 C C . TYR A 1 71 ? 4.250 2.340 6.958 1.00 94.50 71 TYR A C 1
ATOM 586 O O . TYR A 1 71 ? 4.690 2.657 5.851 1.00 94.50 71 TYR A O 1
ATOM 594 N N . TYR A 1 72 ? 3.605 1.186 7.164 1.00 95.25 72 TYR A N 1
ATOM 595 C CA . TYR A 1 72 ? 3.432 0.196 6.101 1.00 95.25 72 TYR A CA 1
ATOM 596 C C . TYR A 1 72 ? 2.607 0.733 4.934 1.00 95.25 72 TYR A C 1
ATOM 598 O O . TYR A 1 72 ? 2.939 0.454 3.782 1.00 95.25 72 TYR A O 1
ATOM 606 N N . TYR A 1 73 ? 1.579 1.534 5.213 1.00 97.12 73 TYR A N 1
ATOM 607 C CA . TYR A 1 73 ? 0.809 2.226 4.188 1.00 97.12 73 TYR A CA 1
ATOM 608 C C . TYR A 1 73 ? 1.709 3.105 3.315 1.00 97.12 73 TYR A C 1
ATOM 610 O O . TYR A 1 73 ? 1.758 2.910 2.099 1.00 97.12 73 TYR A O 1
ATOM 618 N N . HIS A 1 74 ? 2.472 4.025 3.915 1.00 97.38 74 HIS A N 1
ATOM 619 C CA . HIS A 1 74 ? 3.346 4.918 3.155 1.00 97.38 74 HIS A CA 1
ATOM 620 C C . HIS A 1 74 ? 4.418 4.146 2.383 1.00 97.38 74 HIS A C 1
ATOM 622 O O . HIS A 1 74 ? 4.616 4.390 1.193 1.00 97.38 74 HIS A O 1
ATOM 628 N N . PHE A 1 75 ? 5.053 3.161 3.012 1.00 96.56 75 PHE A N 1
ATOM 629 C CA . PHE A 1 75 ? 6.082 2.358 2.364 1.00 96.56 75 PHE A CA 1
ATOM 630 C C . PHE A 1 75 ? 5.547 1.598 1.140 1.00 96.56 75 PHE A C 1
ATOM 632 O O . PHE A 1 75 ? 6.133 1.655 0.056 1.00 96.56 75 PHE A O 1
ATOM 639 N N . PHE A 1 76 ? 4.406 0.916 1.269 1.00 97.12 76 PHE A N 1
ATOM 640 C CA . PHE A 1 76 ? 3.839 0.150 0.161 1.00 97.12 76 PHE A CA 1
ATOM 641 C C . PHE A 1 76 ? 3.214 1.034 -0.924 1.00 97.12 76 PHE A C 1
ATOM 643 O O . PHE A 1 76 ? 3.358 0.718 -2.108 1.00 97.12 76 PHE A O 1
ATOM 650 N N . LYS A 1 77 ? 2.627 2.181 -0.563 1.00 97.94 77 LYS A N 1
ATOM 651 C CA . LYS A 1 77 ? 2.165 3.183 -1.533 1.00 97.94 77 LYS A CA 1
ATOM 652 C C . LYS A 1 77 ? 3.321 3.735 -2.363 1.00 97.94 77 LYS A C 1
ATOM 654 O O . LYS A 1 77 ? 3.182 3.911 -3.571 1.00 97.94 77 LYS A O 1
ATOM 659 N N . ALA A 1 78 ? 4.481 3.953 -1.746 1.00 97.94 78 ALA A N 1
ATOM 660 C CA . ALA A 1 78 ? 5.674 4.398 -2.453 1.00 97.94 78 ALA A CA 1
ATOM 661 C C . ALA A 1 78 ? 6.199 3.346 -3.447 1.00 97.94 78 ALA A C 1
ATOM 663 O O . ALA A 1 78 ? 6.583 3.691 -4.569 1.00 97.94 78 ALA A O 1
ATOM 664 N N . ILE A 1 79 ? 6.159 2.057 -3.084 1.00 96.56 79 ILE A N 1
ATOM 665 C CA . ILE A 1 79 ? 6.489 0.940 -3.989 1.00 96.56 79 ILE A CA 1
ATOM 666 C C . ILE A 1 79 ? 5.521 0.891 -5.176 1.00 96.56 79 ILE A C 1
ATOM 668 O O . ILE A 1 79 ? 5.962 0.829 -6.325 1.00 96.56 79 ILE A O 1
ATOM 672 N N . HIS A 1 80 ? 4.213 0.968 -4.919 1.00 97.69 80 HIS A N 1
ATOM 673 C CA . HIS A 1 80 ? 3.186 1.010 -5.963 1.00 97.69 80 HIS A CA 1
ATOM 674 C C . HIS A 1 80 ? 3.378 2.196 -6.912 1.00 97.69 80 HIS A C 1
ATOM 676 O O . HIS A 1 80 ? 3.428 2.019 -8.131 1.00 97.69 80 HIS A O 1
ATOM 682 N N . ALA A 1 81 ? 3.567 3.397 -6.364 1.00 97.62 81 ALA A N 1
ATOM 683 C CA . ALA A 1 81 ? 3.813 4.606 -7.139 1.00 97.62 81 ALA A CA 1
ATOM 684 C C . ALA A 1 81 ? 5.107 4.503 -7.966 1.00 97.62 81 ALA A C 1
ATOM 686 O O . ALA A 1 81 ? 5.136 4.934 -9.116 1.00 97.62 81 ALA A O 1
ATOM 687 N N . SER A 1 82 ? 6.161 3.883 -7.427 1.00 96.00 82 SER A N 1
ATOM 688 C CA . SER A 1 82 ? 7.416 3.655 -8.156 1.00 96.00 82 SER A CA 1
ATOM 689 C C . SER A 1 82 ? 7.219 2.720 -9.348 1.00 96.00 82 SER A C 1
ATOM 691 O O . SER A 1 82 ? 7.658 3.031 -10.455 1.00 96.00 82 SER A O 1
ATOM 693 N N . GLY A 1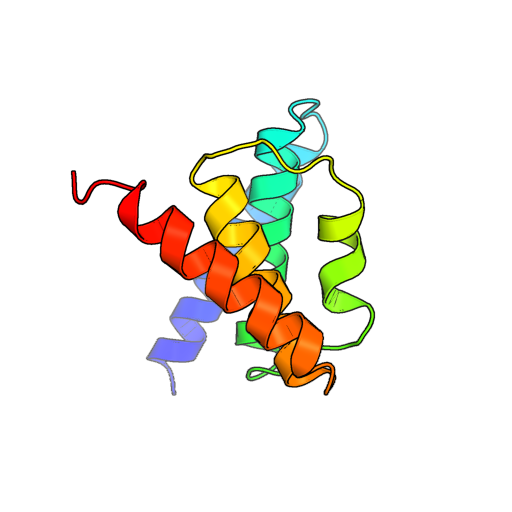 83 ? 6.535 1.592 -9.138 1.00 93.75 83 GLY A N 1
ATOM 694 C CA . GLY A 1 83 ? 6.292 0.605 -10.190 1.00 93.75 83 GLY A CA 1
ATOM 695 C C . GLY A 1 83 ? 5.274 1.054 -11.246 1.00 93.75 83 GLY A C 1
ATOM 696 O O . GLY A 1 83 ? 5.316 0.567 -12.370 1.00 93.75 83 GLY A O 1
ATOM 697 N N . THR A 1 84 ? 4.415 2.028 -10.929 1.00 95.44 84 THR A N 1
ATOM 698 C CA . THR A 1 84 ? 3.462 2.646 -11.874 1.00 95.44 84 THR A CA 1
ATOM 699 C C . THR A 1 84 ? 3.975 3.946 -12.510 1.00 95.44 84 THR A C 1
ATOM 701 O O . THR A 1 84 ? 3.253 4.587 -13.269 1.00 95.44 84 THR A O 1
ATOM 704 N N . GLY A 1 85 ? 5.221 4.350 -12.231 1.00 95.50 85 GLY A N 1
ATOM 705 C CA . GLY A 1 85 ? 5.856 5.531 -12.833 1.00 95.50 85 GLY A CA 1
ATOM 706 C C . GLY A 1 85 ? 5.484 6.877 -12.193 1.00 95.50 85 GLY A C 1
ATOM 707 O O . GLY A 1 85 ? 5.868 7.933 -12.694 1.00 95.50 85 GLY A O 1
ATOM 708 N N . SER A 1 86 ? 4.778 6.870 -11.063 1.00 96.62 86 SER A N 1
ATOM 709 C CA . SER A 1 86 ? 4.380 8.063 -10.304 1.00 96.62 86 SER A CA 1
ATOM 710 C C . SER A 1 86 ? 5.478 8.512 -9.328 1.00 96.62 86 SER A C 1
ATOM 712 O O . SER A 1 86 ? 5.270 8.598 -8.119 1.00 96.62 86 SER A O 1
ATOM 714 N N . TYR A 1 87 ? 6.676 8.816 -9.836 1.00 96.88 87 TYR A N 1
ATOM 715 C CA . TYR A 1 87 ? 7.884 9.000 -9.010 1.00 96.88 87 TYR A CA 1
ATOM 716 C C . TYR A 1 87 ? 7.816 10.144 -7.989 1.00 96.88 87 TYR A C 1
ATOM 718 O O . TYR A 1 87 ? 8.416 10.047 -6.920 1.00 96.88 87 TYR A O 1
ATOM 726 N N . LYS A 1 88 ? 7.076 11.221 -8.283 1.00 97.94 88 LYS A N 1
ATOM 727 C CA . LYS A 1 88 ? 6.876 12.314 -7.318 1.00 97.94 88 LYS A CA 1
ATOM 728 C C . LYS A 1 88 ? 6.101 11.828 -6.088 1.00 97.94 88 LYS A C 1
ATOM 730 O O . LYS A 1 88 ? 6.538 12.063 -4.968 1.00 97.94 88 LYS A O 1
ATOM 735 N N . VAL A 1 89 ? 5.011 11.094 -6.320 1.00 98.06 89 VAL A N 1
ATOM 736 C CA . VAL A 1 89 ? 4.194 10.478 -5.264 1.00 98.06 89 VAL A CA 1
ATOM 737 C C . VAL A 1 89 ? 5.020 9.442 -4.506 1.00 98.06 89 VAL A C 1
ATOM 739 O O . VAL A 1 89 ? 4.999 9.408 -3.282 1.00 98.06 89 VAL A O 1
ATOM 742 N N . ALA A 1 90 ? 5.813 8.638 -5.221 1.00 98.38 90 ALA A N 1
ATOM 743 C CA . ALA A 1 90 ? 6.695 7.663 -4.592 1.00 98.38 90 ALA A CA 1
ATOM 744 C C . ALA A 1 90 ? 7.654 8.319 -3.594 1.00 98.38 90 ALA A C 1
ATOM 746 O O . ALA A 1 90 ? 7.753 7.869 -2.455 1.00 98.38 90 ALA A O 1
ATOM 747 N N . LYS A 1 91 ? 8.311 9.411 -4.000 1.00 98.31 91 LYS A N 1
ATOM 748 C CA . LYS A 1 91 ? 9.207 10.162 -3.122 1.00 98.31 91 LYS A CA 1
ATOM 749 C C . LYS A 1 91 ? 8.471 10.694 -1.891 1.00 98.31 91 LYS A C 1
ATOM 751 O O . LYS A 1 91 ? 8.924 10.465 -0.779 1.00 98.31 91 LYS A O 1
ATOM 756 N N . GLU A 1 92 ? 7.330 11.354 -2.084 1.00 98.38 92 GLU A N 1
ATOM 757 C CA . GLU A 1 92 ? 6.539 11.911 -0.978 1.00 98.38 92 GLU A CA 1
ATOM 758 C C . GLU A 1 92 ? 6.173 10.839 0.056 1.00 98.38 92 GLU A C 1
ATOM 760 O O . GLU A 1 92 ? 6.302 11.072 1.255 1.00 98.38 92 GLU A O 1
ATOM 765 N N . HIS A 1 93 ? 5.766 9.650 -0.389 1.00 98.12 93 HIS A N 1
ATOM 766 C CA . HIS A 1 93 ? 5.420 8.558 0.515 1.00 98.12 93 HIS A CA 1
ATOM 767 C C . HIS A 1 93 ? 6.645 7.888 1.156 1.00 98.12 93 HIS A C 1
ATOM 769 O O . HIS A 1 93 ? 6.567 7.531 2.330 1.00 98.12 93 HIS A O 1
ATOM 775 N N . PHE A 1 94 ? 7.782 7.765 0.464 1.00 97.56 94 PHE A N 1
ATOM 776 C CA . PHE A 1 94 ? 9.020 7.307 1.107 1.00 97.56 94 PHE A CA 1
ATOM 777 C C . PHE A 1 94 ? 9.483 8.275 2.201 1.00 97.56 94 PHE A C 1
ATOM 779 O O . PHE A 1 94 ? 9.784 7.818 3.300 1.00 97.56 94 PHE A O 1
ATOM 786 N N . ASP A 1 95 ? 9.435 9.588 1.954 1.00 96.44 95 ASP A N 1
ATOM 787 C CA . ASP A 1 95 ? 9.804 10.610 2.943 1.00 96.44 95 ASP A CA 1
ATOM 788 C C . ASP A 1 95 ? 8.908 10.538 4.203 1.00 96.44 95 ASP A C 1
ATOM 790 O O . ASP A 1 95 ? 9.353 10.833 5.311 1.00 96.44 95 ASP A O 1
ATOM 794 N N . GLN A 1 96 ? 7.628 10.164 4.064 1.00 95.31 96 GLN A N 1
ATOM 795 C CA . GLN A 1 96 ? 6.737 9.943 5.216 1.00 95.31 96 GLN A CA 1
ATOM 796 C C . GLN A 1 96 ? 7.037 8.627 5.938 1.00 95.31 96 GLN A C 1
ATOM 798 O O . GLN A 1 96 ? 7.054 8.595 7.167 1.00 95.31 96 GLN A O 1
ATOM 803 N N . ALA A 1 97 ? 7.289 7.547 5.192 1.00 94.88 97 ALA A N 1
ATOM 804 C CA . ALA A 1 97 ? 7.648 6.258 5.774 1.00 94.88 97 ALA A CA 1
ATOM 805 C C . ALA A 1 97 ? 8.949 6.352 6.587 1.00 94.88 97 ALA A C 1
ATOM 807 O O . ALA A 1 97 ? 9.015 5.814 7.685 1.00 94.88 97 ALA A O 1
ATOM 808 N N . GLU A 1 98 ? 9.951 7.078 6.091 1.00 93.38 98 GLU A N 1
ATOM 809 C CA . GLU A 1 98 ? 11.224 7.290 6.787 1.00 93.38 98 GLU A CA 1
ATOM 810 C C . GLU A 1 98 ? 11.029 7.979 8.146 1.00 93.38 98 GLU A C 1
ATOM 812 O O . GLU A 1 98 ? 11.511 7.481 9.158 1.00 93.38 98 GLU A O 1
ATOM 817 N N . LYS A 1 99 ? 10.218 9.045 8.209 1.00 91.19 99 LYS A N 1
ATOM 818 C CA . LYS A 1 99 ? 9.884 9.728 9.476 1.00 91.19 99 LYS A CA 1
ATOM 819 C C . LYS A 1 99 ? 9.160 8.826 10.472 1.00 91.19 99 LYS A C 1
ATOM 821 O O . LYS A 1 99 ? 9.332 8.963 11.677 1.00 91.19 99 LYS A O 1
ATOM 826 N N . LEU A 1 100 ? 8.303 7.935 9.975 1.00 89.81 100 LEU A N 1
ATOM 827 C CA . LEU A 1 100 ? 7.566 6.990 10.814 1.00 89.81 100 LEU A CA 1
ATOM 828 C C . LEU A 1 100 ? 8.455 5.843 11.299 1.00 89.81 100 LEU A C 1
ATOM 830 O O . LEU A 1 100 ? 8.188 5.296 12.363 1.00 89.81 100 LEU A O 1
ATOM 834 N N . LEU A 1 101 ? 9.512 5.500 10.560 1.00 84.00 101 LEU A N 1
ATOM 835 C CA . LEU A 1 101 ? 10.489 4.499 10.981 1.00 84.00 101 LEU A CA 1
ATOM 836 C C . LEU A 1 101 ? 11.209 4.937 12.264 1.00 84.00 101 LEU A C 1
ATOM 838 O O . LEU A 1 101 ? 11.385 4.121 13.158 1.00 84.00 101 LEU A O 1
ATOM 842 N N . GLU A 1 102 ? 11.533 6.228 12.398 1.00 77.38 102 GLU A N 1
ATOM 843 C CA . GLU A 1 102 ? 12.123 6.796 13.624 1.00 77.38 102 GLU A CA 1
ATOM 844 C C . GLU A 1 102 ? 11.208 6.665 14.858 1.00 77.38 102 GLU A C 1
ATOM 846 O O . GLU A 1 102 ? 11.683 6.724 15.989 1.00 77.38 102 GLU A O 1
ATOM 851 N N . LEU A 1 103 ? 9.895 6.500 14.650 1.00 71.06 103 LEU A N 1
ATOM 852 C CA . LEU A 1 103 ? 8.885 6.376 15.708 1.00 71.06 103 LEU A CA 1
ATOM 853 C C . LEU A 1 103 ? 8.593 4.917 16.093 1.00 71.06 103 LEU A C 1
ATOM 855 O O . LEU A 1 103 ? 7.983 4.667 17.134 1.00 71.06 103 LEU A O 1
ATOM 859 N N . ILE A 1 104 ? 8.993 3.954 15.261 1.00 69.50 104 ILE A N 1
ATOM 860 C CA . ILE A 1 104 ? 8.841 2.521 15.523 1.00 69.50 104 ILE A CA 1
ATOM 861 C C . ILE A 1 104 ? 10.132 2.072 16.212 1.00 69.50 104 ILE A C 1
ATOM 863 O O . ILE A 1 104 ? 11.092 1.698 15.550 1.00 69.50 104 ILE A O 1
ATOM 867 N N . ASN A 1 105 ? 10.175 2.187 17.541 1.00 58.28 105 ASN A N 1
ATOM 868 C CA . ASN A 1 105 ? 11.332 1.778 18.344 1.00 58.28 105 ASN A CA 1
ATOM 869 C C . ASN A 1 105 ? 11.746 0.319 18.053 1.00 58.28 105 ASN A C 1
ATOM 871 O O . ASN A 1 105 ? 10.883 -0.549 17.909 1.00 58.28 105 ASN A O 1
ATOM 875 N N . ASP A 1 106 ? 13.063 0.073 18.027 1.00 49.53 106 ASP A N 1
ATOM 876 C CA . ASP A 1 106 ? 13.729 -1.245 17.954 1.00 49.53 106 ASP A CA 1
ATOM 877 C C . ASP A 1 106 ? 13.553 -2.062 19.264 1.00 49.53 106 ASP A C 1
ATOM 879 O O . ASP A 1 106 ? 14.535 -2.530 19.846 1.00 49.53 106 ASP A O 1
ATOM 883 N N . ASP A 1 107 ? 12.324 -2.199 19.775 1.00 44.41 107 ASP A N 1
ATOM 884 C CA . ASP A 1 107 ? 12.039 -3.059 20.941 1.00 44.41 107 ASP A CA 1
ATOM 885 C C . ASP A 1 107 ? 11.961 -4.554 20.563 1.00 44.41 107 ASP A C 1
ATOM 887 O O . ASP A 1 107 ? 11.249 -4.909 19.590 1.00 44.41 107 ASP A O 1
#

Foldseek 3Di:
DVVLVVVLVVLVVVLVVVVVVCPPDPDLLVQLVNLLSVLVSCCVVVVNAEDLCSCVSNVVGDQDPQDPSLLSSLQSQLSNCVNVVVNVSNVVSVVVNVVSVVVPDPD

Secondary structure (DSSP, 8-state):
-HHHHHHHHHHHHHHHHHHHHHTT---HHHHHHHHHHHHHHHHHHTTT---TTTTHHHHTSPPPSSSHHHHHHHHHHHHHHHHTT-HHHHHHHHHHHHHHHTTS---

Sequence (107 aa):
MEIRARRISNAHRLKEEINDKIQNIEDQDLLLYYSLLDFRHQYVIDNLGVSTSSFDKVESFEIPSNNTLTYYYHFFKAIHASGTGSYKVAKEHFDQAEKLLELINDD

pLDDT: mean 85.8, std 11.99, range [44.41, 98.38]